Protein AF-A0A354SLJ0-F1 (afdb_monomer_lite)

Foldseek 3Di:
DDDDDDDDDDDDDDPPDPPCPDPPDPDPVVVVVVVVVVVVVVVVVVVVVVVVVVVVVVVCPPDDDDDDDPDLVVLVVCCVVLVNVVQHRGDGDPVVSCVSVVHDDPDDDPDDDDDPDDPVVVVVVD

Sequence (126 aa):
MQNNNDDMGLDSSFSFGDFDFGDEDKRPVATQKKEELSELLKKFKAQSKEERKTFIENVDSEYWVALCFQSREQKDEFLIQAGLAQYGDKYLDGMDVAEHMGIHISHLTPKIHKTNISKTWLEFTK

Structure (mmCIF, N/CA/C/O backbone):
data_AF-A0A354SLJ0-F1
#
_entry.id   AF-A0A354SLJ0-F1
#
loop_
_atom_site.group_PDB
_atom_site.id
_atom_site.type_symbol
_atom_site.label_atom_id
_atom_site.label_alt_id
_atom_site.label_comp_id
_atom_site.label_asym_id
_atom_site.label_entity_id
_atom_site.label_seq_id
_atom_site.pdbx_PDB_ins_code
_atom_site.Cartn_x
_atom_site.Cartn_y
_atom_site.Cartn_z
_atom_site.occupancy
_atom_site.B_iso_or_equiv
_atom_site.auth_seq_id
_atom_site.auth_comp_id
_atom_site.auth_asym_id
_atom_site.auth_atom_id
_atom_site.pdbx_PDB_model_num
ATOM 1 N N . MET A 1 1 ? 55.550 22.291 -73.789 1.00 41.38 1 MET A N 1
ATOM 2 C CA . MET A 1 1 ? 56.703 22.145 -72.882 1.00 41.38 1 MET A CA 1
ATOM 3 C C . MET A 1 1 ? 56.203 22.450 -71.489 1.00 41.38 1 MET A C 1
ATOM 5 O O . MET A 1 1 ? 55.654 23.523 -71.281 1.00 41.38 1 MET A O 1
ATOM 9 N N . GLN A 1 2 ? 56.244 21.431 -70.635 1.00 38.59 2 GLN A N 1
ATOM 10 C CA . GLN A 1 2 ? 55.775 21.418 -69.254 1.00 38.59 2 GLN A CA 1
ATOM 11 C C . GLN A 1 2 ? 56.308 22.607 -68.438 1.00 38.59 2 GLN A C 1
ATOM 13 O O . GLN A 1 2 ? 57.495 22.915 -68.510 1.00 38.59 2 GLN A O 1
ATOM 18 N N . ASN A 1 3 ? 55.432 23.218 -67.635 1.00 40.62 3 ASN A N 1
ATOM 19 C CA . ASN A 1 3 ? 55.844 24.048 -66.506 1.00 40.62 3 ASN A CA 1
ATOM 20 C C . ASN A 1 3 ? 56.192 23.133 -65.329 1.00 40.62 3 ASN A C 1
ATOM 22 O O . ASN A 1 3 ? 55.440 22.214 -65.005 1.00 40.62 3 ASN A O 1
ATOM 26 N N . ASN A 1 4 ? 57.365 23.396 -64.762 1.00 42.31 4 ASN A N 1
ATOM 27 C CA . ASN A 1 4 ? 58.004 22.652 -63.690 1.00 42.31 4 ASN A CA 1
ATOM 28 C C . ASN A 1 4 ? 57.316 22.886 -62.339 1.00 42.31 4 ASN A C 1
ATOM 30 O O . ASN A 1 4 ? 56.816 23.975 -62.066 1.00 42.31 4 ASN A O 1
ATOM 34 N N . ASN A 1 5 ? 57.330 21.834 -61.522 1.00 43.19 5 ASN A N 1
ATOM 35 C CA . ASN A 1 5 ? 56.954 21.836 -60.114 1.00 43.19 5 ASN A CA 1
ATOM 36 C C . ASN A 1 5 ? 57.978 22.618 -59.289 1.00 43.19 5 ASN A C 1
ATOM 38 O O . ASN A 1 5 ? 59.165 22.378 -59.469 1.00 43.19 5 ASN A O 1
ATOM 42 N N . ASP A 1 6 ? 57.502 23.397 -58.322 1.00 46.22 6 ASP A N 1
ATOM 43 C CA . ASP A 1 6 ? 58.209 23.678 -57.072 1.00 46.22 6 ASP A CA 1
ATOM 44 C C . ASP A 1 6 ? 57.148 23.700 -55.962 1.00 46.22 6 ASP A C 1
ATOM 46 O O . ASP A 1 6 ? 56.530 24.733 -55.706 1.00 46.22 6 ASP A O 1
ATOM 50 N N . ASP A 1 7 ? 56.880 22.542 -55.350 1.00 44.47 7 ASP A N 1
ATOM 51 C CA . ASP A 1 7 ? 56.164 22.486 -54.073 1.00 44.47 7 ASP A CA 1
ATOM 52 C C . ASP A 1 7 ? 57.042 21.803 -53.027 1.00 44.47 7 ASP A C 1
ATOM 54 O O . ASP A 1 7 ? 57.820 20.889 -53.310 1.00 44.47 7 ASP A O 1
ATOM 58 N N . MET A 1 8 ? 56.962 22.377 -51.838 1.00 40.00 8 MET A N 1
ATOM 59 C CA . MET A 1 8 ? 57.936 22.367 -50.765 1.00 40.00 8 MET A CA 1
ATOM 60 C C . MET A 1 8 ? 58.183 20.971 -50.204 1.00 40.00 8 MET A C 1
ATOM 62 O O . MET A 1 8 ? 57.259 20.212 -49.916 1.00 40.00 8 MET A O 1
ATOM 66 N N . GLY A 1 9 ? 59.458 20.682 -49.950 1.00 46.69 9 GLY A N 1
ATOM 67 C CA . GLY A 1 9 ? 59.851 19.534 -49.155 1.00 46.69 9 GLY A CA 1
ATOM 68 C C . GLY A 1 9 ? 59.278 19.602 -47.741 1.00 46.69 9 GLY A C 1
ATOM 69 O O . GLY A 1 9 ? 59.416 20.604 -47.039 1.00 46.69 9 GLY A O 1
ATOM 70 N N . LEU A 1 10 ? 58.706 18.483 -47.313 1.00 38.38 10 LEU A N 1
ATOM 71 C CA . LEU A 1 10 ? 58.693 18.081 -45.919 1.00 38.38 10 LEU A CA 1
ATOM 72 C C . LEU A 1 10 ? 58.838 16.559 -45.886 1.00 38.38 10 LEU A C 1
ATOM 74 O O . LEU A 1 10 ? 57.859 15.817 -45.953 1.00 38.38 10 LEU A O 1
ATOM 78 N N . ASP A 1 11 ? 60.084 16.093 -45.819 1.00 42.94 11 ASP A N 1
ATOM 79 C CA . ASP A 1 11 ? 60.329 14.821 -45.159 1.00 42.94 11 ASP A CA 1
ATOM 80 C C . ASP A 1 11 ? 60.145 15.056 -43.654 1.00 42.94 11 ASP A C 1
ATOM 82 O O . ASP A 1 11 ? 60.561 16.078 -43.106 1.00 42.94 11 ASP A O 1
ATOM 86 N N . SER A 1 12 ? 59.418 14.167 -42.992 1.00 37.53 12 SER A N 1
ATOM 87 C CA . SER A 1 12 ? 59.718 13.785 -41.613 1.00 37.53 12 SER A CA 1
ATOM 88 C C . SER A 1 12 ? 58.830 12.616 -41.219 1.00 37.53 12 SER A C 1
ATOM 90 O O . SER A 1 12 ? 57.684 12.760 -40.810 1.00 37.53 12 SER A O 1
ATOM 92 N N . SER A 1 13 ? 59.432 11.435 -41.363 1.00 51.31 13 SER A N 1
ATOM 93 C CA . SER A 1 13 ? 59.416 10.368 -40.361 1.00 51.31 13 SER A CA 1
ATOM 94 C C . SER A 1 13 ? 58.075 10.054 -39.690 1.00 51.31 13 SER A C 1
ATOM 96 O O . SER A 1 13 ? 57.694 10.706 -38.729 1.00 51.31 13 SER A O 1
ATOM 98 N N . PHE A 1 14 ? 57.437 8.974 -40.134 1.00 38.38 14 PHE A N 1
ATOM 99 C CA . PHE A 1 14 ? 57.132 7.778 -39.332 1.00 38.38 14 PHE A CA 1
ATOM 100 C C . PHE A 1 14 ? 56.423 6.785 -40.267 1.00 38.38 14 PHE A C 1
ATOM 102 O O . PHE A 1 14 ? 55.201 6.692 -40.288 1.00 38.38 14 PHE A O 1
ATOM 109 N N . SER A 1 15 ? 57.194 6.055 -41.083 1.00 42.03 15 SER A N 1
ATOM 110 C CA . SER A 1 15 ? 56.656 4.888 -41.790 1.00 42.03 15 SER A CA 1
ATOM 111 C C . SER A 1 15 ? 56.741 3.697 -40.841 1.00 42.03 15 SER A C 1
ATOM 113 O O . SER A 1 15 ? 57.810 3.113 -40.646 1.00 42.03 15 SER A O 1
ATOM 115 N N . PHE A 1 16 ? 55.632 3.410 -40.157 1.00 36.19 16 PHE A N 1
ATOM 116 C CA . PHE A 1 16 ? 55.422 2.127 -39.495 1.00 36.19 16 PHE A CA 1
ATOM 117 C C . PHE A 1 16 ? 55.465 1.083 -40.612 1.00 36.19 16 PHE A C 1
ATOM 119 O O . PHE A 1 16 ? 54.567 1.059 -41.448 1.00 36.19 16 PHE A O 1
ATOM 126 N N . GLY A 1 17 ? 56.581 0.354 -40.688 1.00 39.09 17 GLY A N 1
ATOM 127 C CA . GLY A 1 17 ? 56.925 -0.496 -41.820 1.00 39.09 17 GLY A CA 1
ATOM 128 C C . GLY A 1 17 ? 55.777 -1.390 -42.270 1.00 39.09 17 GLY A C 1
ATOM 129 O O . GLY A 1 17 ? 54.985 -1.842 -41.442 1.00 39.09 17 GLY A O 1
ATOM 130 N N . ASP A 1 18 ? 55.749 -1.617 -43.584 1.00 51.19 18 ASP A N 1
ATOM 131 C CA . ASP A 1 18 ? 54.931 -2.568 -44.338 1.00 51.19 18 ASP A CA 1
ATOM 132 C C . ASP A 1 18 ? 54.818 -3.934 -43.641 1.00 51.19 18 ASP A C 1
ATOM 134 O O . ASP A 1 18 ? 55.466 -4.915 -44.009 1.00 51.19 18 ASP A O 1
ATOM 138 N N . PHE A 1 19 ? 53.975 -4.024 -42.615 1.00 44.62 19 PHE A N 1
ATOM 139 C CA . PHE A 1 19 ? 53.429 -5.292 -42.178 1.00 44.62 19 PHE A CA 1
ATOM 140 C C . PHE A 1 19 ? 52.256 -5.583 -43.103 1.00 44.62 19 PHE A C 1
ATOM 142 O O . PHE A 1 19 ? 51.108 -5.230 -42.827 1.00 44.62 19 PHE A O 1
ATOM 149 N N . ASP A 1 20 ? 52.589 -6.175 -44.244 1.00 53.59 20 ASP A N 1
ATOM 150 C CA . ASP A 1 20 ? 51.634 -6.629 -45.241 1.00 53.59 20 ASP A CA 1
ATOM 151 C C . ASP A 1 20 ? 50.923 -7.875 -44.682 1.00 53.59 20 ASP A C 1
ATOM 153 O O . ASP A 1 20 ? 51.317 -9.022 -44.911 1.00 53.59 20 ASP A O 1
ATOM 157 N N . PHE A 1 21 ? 49.900 -7.649 -43.844 1.00 57.09 21 PHE A N 1
ATOM 158 C CA . PHE A 1 21 ? 48.864 -8.648 -43.578 1.00 57.09 21 PHE A CA 1
ATOM 159 C C . PHE A 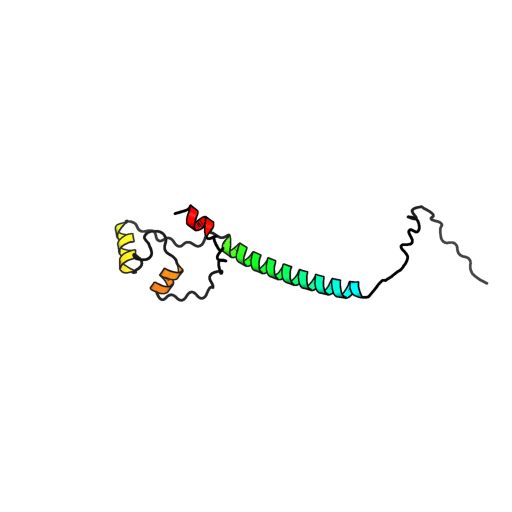1 21 ? 48.182 -8.878 -44.923 1.00 57.09 21 PHE A C 1
ATOM 161 O O . PHE A 1 21 ? 47.249 -8.150 -45.261 1.00 57.09 21 PHE A O 1
ATOM 168 N N . GLY A 1 22 ? 48.711 -9.833 -45.694 1.00 45.28 22 GLY A N 1
ATOM 169 C CA . GLY A 1 22 ? 48.229 -10.172 -47.025 1.00 45.28 22 GLY A CA 1
ATOM 170 C C . GLY A 1 22 ? 46.706 -10.122 -47.081 1.00 45.28 22 GLY A C 1
ATOM 171 O O . GLY A 1 22 ? 46.029 -10.633 -46.184 1.00 45.28 22 GLY A O 1
ATOM 172 N N . ASP A 1 23 ? 46.195 -9.438 -48.106 1.00 60.34 23 ASP A N 1
ATOM 173 C CA . ASP A 1 23 ? 44.774 -9.261 -48.410 1.00 60.34 23 ASP A CA 1
ATOM 174 C C . ASP A 1 23 ? 44.151 -10.618 -48.764 1.00 60.34 23 ASP A C 1
ATOM 176 O O . ASP A 1 23 ? 43.821 -10.903 -49.910 1.00 60.34 23 ASP A O 1
ATOM 180 N N . GLU A 1 24 ? 44.017 -11.493 -47.771 1.00 52.50 24 GLU A N 1
ATOM 181 C CA . GLU A 1 24 ? 43.344 -12.769 -47.908 1.00 52.50 24 GLU A CA 1
ATOM 182 C C . GLU A 1 24 ? 42.086 -12.793 -47.037 1.00 52.50 24 GLU A C 1
ATOM 184 O O . GLU A 1 24 ? 42.096 -12.852 -45.806 1.00 52.50 24 GLU A O 1
ATOM 189 N N . ASP A 1 25 ? 40.972 -12.784 -47.771 1.00 55.34 25 ASP A N 1
ATOM 190 C CA . ASP A 1 25 ? 39.628 -13.177 -47.374 1.00 55.34 25 ASP A CA 1
ATOM 191 C C . ASP A 1 25 ? 38.795 -12.172 -46.556 1.00 55.34 25 ASP A C 1
ATOM 193 O O . ASP A 1 25 ? 38.239 -12.473 -45.493 1.00 55.34 25 ASP A O 1
ATOM 197 N N . LYS A 1 26 ? 38.509 -11.011 -47.168 1.00 53.97 26 LYS A N 1
ATOM 198 C CA . LYS A 1 26 ? 37.272 -10.240 -46.909 1.00 53.97 26 LYS A CA 1
ATOM 199 C C . LYS A 1 26 ? 36.040 -11.018 -47.398 1.00 53.97 26 LYS A C 1
ATOM 201 O O . LYS A 1 26 ? 35.313 -10.586 -48.290 1.00 53.97 26 LYS A O 1
ATOM 206 N N . ARG A 1 27 ? 35.779 -12.189 -46.819 1.00 51.44 27 ARG A N 1
ATOM 207 C CA . ARG A 1 27 ? 34.538 -12.932 -47.064 1.00 51.44 27 ARG A CA 1
ATOM 208 C C . ARG A 1 27 ? 33.353 -12.102 -46.535 1.00 51.44 27 ARG A C 1
ATOM 210 O O . ARG A 1 27 ? 33.462 -11.529 -45.447 1.00 51.44 27 ARG A O 1
ATOM 217 N N . PRO A 1 28 ? 32.188 -12.079 -47.214 1.00 51.03 28 PRO A N 1
ATOM 218 C CA . PRO A 1 28 ? 31.002 -11.280 -46.840 1.00 51.03 28 PRO A CA 1
ATOM 219 C C . PRO A 1 28 ? 30.362 -11.647 -45.480 1.00 51.03 28 PRO A C 1
ATOM 221 O O . PRO A 1 28 ? 29.342 -11.090 -45.080 1.00 51.03 28 PRO A O 1
ATOM 224 N N . VAL A 1 29 ? 30.989 -12.550 -44.727 1.00 51.81 29 VAL A N 1
ATOM 225 C CA . VAL A 1 29 ? 30.601 -13.025 -43.394 1.00 51.81 29 VAL A CA 1
ATOM 226 C C . VAL A 1 29 ? 30.688 -11.914 -42.334 1.00 51.81 29 VAL A C 1
ATOM 228 O O . VAL A 1 29 ? 30.029 -11.988 -41.298 1.00 51.81 29 VAL A O 1
ATOM 231 N N . ALA A 1 30 ? 31.482 -10.865 -42.574 1.00 56.09 30 ALA A N 1
ATOM 232 C CA . ALA A 1 30 ? 31.652 -9.762 -41.630 1.00 56.09 30 ALA A CA 1
ATOM 233 C C . ALA A 1 30 ? 30.429 -8.831 -41.543 1.00 56.09 30 ALA A C 1
ATOM 235 O O . ALA A 1 30 ? 30.208 -8.234 -40.492 1.00 56.09 30 ALA A O 1
ATOM 236 N N . THR A 1 31 ? 29.639 -8.694 -42.610 1.00 56.50 31 THR A N 1
ATOM 237 C CA . THR A 1 31 ? 28.488 -7.773 -42.634 1.00 56.50 31 THR A CA 1
ATOM 238 C C . THR A 1 31 ? 27.271 -8.395 -41.954 1.00 56.50 31 THR A C 1
ATOM 240 O O . THR A 1 31 ? 26.691 -7.770 -41.072 1.00 56.50 31 THR A O 1
ATOM 243 N N . GLN A 1 32 ? 26.979 -9.667 -42.245 1.00 55.84 32 GLN A N 1
ATOM 244 C CA . GLN A 1 32 ? 25.864 -10.397 -41.623 1.00 55.84 32 GLN A CA 1
ATOM 245 C C . GLN A 1 32 ? 26.043 -10.515 -40.101 1.00 55.84 32 GLN A C 1
ATOM 247 O O . GLN A 1 32 ? 25.134 -10.209 -39.336 1.00 55.84 32 GLN A O 1
ATOM 252 N N . LYS A 1 33 ? 27.263 -10.819 -39.635 1.00 63.44 33 LYS A N 1
ATOM 253 C CA . LYS A 1 33 ? 27.573 -10.861 -38.195 1.00 63.44 33 LYS A CA 1
ATOM 254 C C . LYS A 1 33 ? 27.435 -9.501 -37.503 1.00 63.44 33 LYS A C 1
ATOM 256 O O . LYS A 1 33 ? 27.108 -9.449 -36.321 1.00 63.44 33 LYS A O 1
ATOM 261 N N . LYS A 1 34 ? 27.695 -8.394 -38.209 1.00 69.69 34 LYS A N 1
ATOM 262 C CA . LYS A 1 34 ? 27.515 -7.034 -37.670 1.00 69.69 34 LYS A CA 1
ATOM 263 C C . LYS A 1 34 ? 26.039 -6.670 -37.549 1.00 69.69 34 LYS A C 1
ATOM 265 O O . LYS A 1 34 ? 25.661 -6.024 -36.576 1.00 69.69 34 LYS A O 1
ATOM 270 N N . GLU A 1 35 ? 25.219 -7.094 -38.503 1.00 73.31 35 GLU A N 1
ATOM 271 C CA . GLU A 1 35 ? 23.769 -6.896 -38.479 1.00 73.31 35 GLU A CA 1
ATOM 272 C C . GLU A 1 35 ? 23.132 -7.699 -37.341 1.00 73.31 35 GLU A C 1
ATOM 274 O O . GLU A 1 35 ? 22.473 -7.103 -36.487 1.00 73.31 35 GLU A O 1
ATOM 279 N N . GLU A 1 36 ? 23.457 -8.990 -37.226 1.00 73.38 36 GLU A N 1
ATOM 280 C CA . GLU A 1 36 ? 23.035 -9.855 -36.115 1.00 73.38 36 GLU A CA 1
ATOM 281 C C . GLU A 1 36 ? 23.465 -9.293 -34.751 1.00 73.38 36 GLU A C 1
ATOM 283 O O . GLU A 1 36 ? 22.665 -9.226 -33.815 1.00 73.38 36 GLU A O 1
ATOM 288 N N . LEU A 1 37 ? 24.709 -8.810 -34.638 1.00 76.31 37 LEU A N 1
ATOM 289 C CA . LEU A 1 37 ? 25.205 -8.171 -33.418 1.00 76.31 37 LEU A CA 1
ATOM 290 C C . LEU A 1 37 ? 24.442 -6.876 -33.107 1.00 76.31 37 LEU A C 1
ATOM 292 O O . LEU A 1 37 ? 24.114 -6.614 -31.951 1.00 76.31 37 LEU A O 1
ATOM 296 N N . SER A 1 38 ? 24.118 -6.072 -34.121 1.00 81.12 38 SER A N 1
ATOM 297 C CA . SER A 1 38 ? 23.352 -4.834 -33.946 1.00 81.12 38 SER A CA 1
ATOM 298 C C . SER A 1 38 ? 21.918 -5.094 -33.477 1.00 81.12 38 SER A C 1
ATOM 300 O O . SER A 1 38 ? 21.389 -4.349 -32.650 1.00 81.12 38 SER A O 1
ATOM 302 N N . GLU A 1 39 ? 21.291 -6.166 -33.960 1.00 82.25 39 GLU A N 1
ATOM 303 C CA . GLU A 1 39 ? 19.953 -6.582 -33.548 1.00 82.25 39 GLU A CA 1
ATOM 304 C C . GLU A 1 39 ? 19.950 -7.127 -32.122 1.00 82.25 39 GLU A C 1
ATOM 306 O O . GLU A 1 39 ? 19.072 -6.782 -31.327 1.00 82.25 39 GLU A O 1
ATOM 311 N N . LEU A 1 40 ? 20.964 -7.916 -31.769 1.00 82.94 40 LEU A N 1
ATOM 312 C CA . LEU A 1 40 ? 21.171 -8.416 -30.415 1.00 82.94 40 LEU A CA 1
ATOM 313 C C . LEU A 1 40 ? 21.356 -7.252 -29.424 1.00 82.94 40 LEU A C 1
ATOM 315 O O . LEU A 1 40 ? 20.687 -7.194 -28.394 1.00 82.94 40 LEU A O 1
ATOM 319 N N . LEU A 1 41 ? 22.190 -6.266 -29.773 1.00 81.56 41 LEU A N 1
ATOM 320 C CA . LEU A 1 41 ? 22.415 -5.062 -28.966 1.00 81.56 41 LEU A CA 1
ATOM 321 C C . LEU A 1 41 ? 21.143 -4.216 -28.809 1.00 81.56 41 LEU A C 1
ATOM 323 O O . LEU A 1 41 ? 20.889 -3.683 -27.728 1.00 81.56 41 LEU A O 1
ATOM 327 N N . LYS A 1 42 ? 20.312 -4.106 -29.856 1.00 83.06 42 LYS A N 1
ATOM 328 C CA . LYS A 1 42 ? 19.003 -3.434 -29.773 1.00 83.06 42 LYS A CA 1
ATOM 329 C C . LYS A 1 42 ? 18.063 -4.155 -28.809 1.00 83.06 42 LYS A C 1
ATOM 331 O O . LYS A 1 42 ? 17.419 -3.485 -28.002 1.00 83.06 42 LYS A O 1
ATOM 336 N N . LYS A 1 43 ? 18.013 -5.490 -28.856 1.00 78.56 43 LYS A N 1
ATOM 337 C CA . LYS A 1 43 ? 17.203 -6.307 -27.939 1.00 78.56 43 LYS A CA 1
ATOM 338 C C . LYS A 1 43 ? 17.658 -6.139 -26.491 1.00 78.56 43 LYS A C 1
ATOM 340 O O . LYS A 1 43 ? 16.824 -5.834 -25.647 1.00 78.56 43 LYS A O 1
ATOM 345 N N . PHE A 1 44 ? 18.962 -6.203 -26.218 1.00 79.25 44 PHE A N 1
ATOM 346 C CA . PHE A 1 44 ? 19.487 -5.968 -24.869 1.00 79.25 44 PHE A CA 1
ATOM 347 C C . PHE A 1 44 ? 19.213 -4.552 -24.368 1.00 79.25 44 PHE A C 1
ATOM 349 O O . PHE A 1 44 ? 18.796 -4.370 -23.233 1.00 79.25 44 PHE A O 1
ATOM 356 N N . LYS A 1 45 ? 19.368 -3.529 -25.215 1.00 76.06 45 LYS A N 1
ATOM 357 C CA . LYS A 1 45 ? 19.070 -2.143 -24.828 1.00 76.06 45 LYS A CA 1
ATOM 358 C C . LYS A 1 45 ? 17.581 -1.925 -24.543 1.00 76.06 45 LYS A C 1
ATOM 360 O O . LYS A 1 45 ? 17.247 -1.137 -23.658 1.00 76.06 45 LYS A O 1
ATOM 365 N N . ALA A 1 46 ? 16.699 -2.598 -25.282 1.00 77.31 46 ALA A N 1
ATOM 366 C CA . ALA A 1 46 ? 15.263 -2.585 -25.020 1.00 77.31 46 ALA A CA 1
ATOM 367 C C . ALA A 1 46 ? 14.943 -3.274 -23.685 1.00 77.31 46 ALA A C 1
ATOM 369 O O . ALA A 1 46 ? 14.291 -2.659 -22.844 1.00 77.31 46 ALA A O 1
ATOM 370 N N . GLN A 1 47 ? 15.499 -4.467 -23.455 1.00 75.38 47 GLN A N 1
ATOM 371 C CA . GLN A 1 47 ? 15.352 -5.217 -22.205 1.00 75.38 47 GLN A CA 1
ATOM 372 C C . GLN A 1 47 ? 15.883 -4.432 -21.004 1.00 75.38 47 GLN A C 1
ATOM 374 O O . GLN A 1 47 ? 15.141 -4.212 -20.061 1.00 75.38 47 GLN A O 1
ATOM 379 N N . SER A 1 48 ? 17.091 -3.865 -21.065 1.00 67.81 48 SER A N 1
ATOM 380 C CA . SER A 1 48 ? 17.635 -3.049 -19.971 1.00 67.81 48 SER A CA 1
ATOM 381 C C . SER A 1 48 ? 16.831 -1.774 -19.703 1.00 67.81 48 SER A C 1
ATOM 383 O O . SER A 1 48 ? 16.834 -1.268 -18.583 1.00 67.81 48 SER A O 1
ATOM 385 N N . LYS A 1 49 ? 16.158 -1.202 -20.711 1.00 71.88 49 LYS A N 1
ATOM 386 C CA . LYS A 1 49 ? 15.284 -0.033 -20.519 1.00 71.88 49 LYS A CA 1
ATOM 387 C C . LYS A 1 49 ? 13.964 -0.429 -19.861 1.00 71.88 49 LYS A C 1
ATOM 389 O O . LYS A 1 49 ? 13.450 0.338 -19.053 1.00 71.88 49 LYS A O 1
ATOM 394 N N . GLU A 1 50 ? 13.431 -1.590 -20.215 1.00 70.38 50 GLU A N 1
ATOM 395 C CA . GLU A 1 50 ? 12.234 -2.171 -19.609 1.00 70.38 50 GLU A CA 1
ATOM 396 C C . GLU A 1 50 ? 12.513 -2.600 -18.164 1.00 70.38 50 GLU A C 1
ATOM 398 O O . GLU A 1 50 ? 11.836 -2.143 -17.253 1.00 70.38 50 GLU A O 1
ATOM 403 N N . GLU A 1 51 ? 13.613 -3.312 -17.929 1.00 61.72 51 GLU A N 1
ATOM 404 C CA . GLU A 1 51 ? 14.104 -3.679 -16.599 1.00 61.72 51 GLU A CA 1
ATOM 405 C C . GLU A 1 51 ? 14.403 -2.455 -15.732 1.00 61.72 51 GLU A C 1
ATOM 407 O O . GLU A 1 51 ? 14.088 -2.467 -14.550 1.00 61.72 51 GLU A O 1
ATOM 412 N N . ARG A 1 52 ? 14.958 -1.370 -16.292 1.00 60.16 52 ARG A N 1
ATOM 413 C CA . ARG A 1 52 ? 15.189 -0.125 -15.541 1.00 60.16 52 ARG A CA 1
ATOM 414 C C . ARG A 1 52 ? 13.888 0.574 -15.151 1.00 60.16 52 ARG A C 1
ATOM 416 O O . ARG A 1 52 ? 13.851 1.168 -14.083 1.00 60.16 52 ARG A O 1
ATOM 423 N N . LYS A 1 53 ? 12.842 0.525 -15.983 1.00 63.38 53 LYS A N 1
ATOM 424 C CA . LYS A 1 53 ? 11.517 1.048 -15.607 1.00 63.38 53 LYS A CA 1
ATOM 425 C C . LYS A 1 53 ? 10.938 0.238 -14.455 1.00 63.38 53 LYS A C 1
ATOM 427 O O . LYS A 1 53 ? 10.623 0.819 -13.429 1.00 63.38 53 LYS A O 1
ATOM 432 N N . THR A 1 54 ? 10.950 -1.086 -14.582 1.00 60.97 54 THR A N 1
ATOM 433 C CA . THR A 1 54 ? 10.525 -2.003 -13.521 1.00 60.97 54 THR A CA 1
ATOM 434 C C . THR A 1 54 ? 11.367 -1.838 -12.251 1.00 60.97 54 THR A C 1
ATOM 436 O O . THR A 1 54 ? 10.853 -1.941 -11.148 1.00 60.97 54 THR A O 1
ATOM 439 N N . PHE A 1 55 ? 12.667 -1.561 -12.375 1.00 59.09 55 PHE A N 1
ATOM 440 C CA . PHE A 1 55 ? 13.558 -1.301 -11.244 1.00 59.09 55 PHE A CA 1
ATOM 441 C C . PHE A 1 55 ? 13.259 0.040 -10.572 1.00 5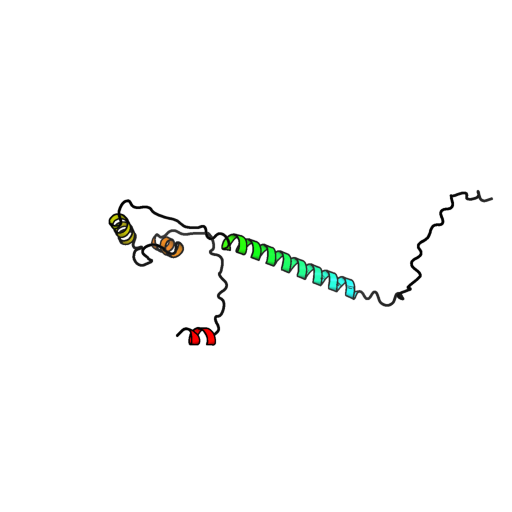9.09 55 PHE A C 1
ATOM 443 O O . PHE A 1 55 ? 13.206 0.084 -9.354 1.00 59.09 55 PHE A O 1
ATOM 450 N N . ILE A 1 56 ? 13.029 1.116 -11.330 1.00 57.06 56 ILE A N 1
ATOM 451 C CA . ILE A 1 56 ? 12.616 2.414 -10.770 1.00 57.06 56 ILE A CA 1
ATOM 452 C C . ILE A 1 56 ? 11.255 2.286 -10.067 1.00 57.06 56 ILE A C 1
ATOM 454 O O . ILE A 1 56 ? 11.094 2.825 -8.982 1.00 57.06 56 ILE A O 1
ATOM 458 N N . GLU A 1 57 ? 10.319 1.522 -10.634 1.00 56.78 57 GLU A N 1
ATOM 459 C CA . GLU A 1 57 ? 9.024 1.208 -10.011 1.00 56.78 57 GLU A CA 1
ATOM 460 C C . GLU A 1 57 ? 9.165 0.346 -8.740 1.00 56.78 57 GLU A C 1
ATOM 462 O O . GLU A 1 57 ? 8.390 0.510 -7.805 1.00 56.78 57 GLU A O 1
ATOM 467 N N . ASN A 1 58 ? 10.158 -0.551 -8.676 1.00 57.22 58 ASN A N 1
ATOM 468 C CA . ASN A 1 58 ? 10.369 -1.464 -7.542 1.00 57.22 58 ASN A CA 1
ATOM 469 C C . ASN A 1 58 ? 11.312 -0.930 -6.449 1.00 57.22 58 ASN A C 1
ATOM 471 O O . ASN A 1 58 ? 11.320 -1.472 -5.345 1.00 57.22 58 ASN A O 1
ATOM 475 N N . VAL A 1 59 ? 12.152 0.067 -6.741 1.00 54.53 59 VAL A N 1
ATOM 476 C CA . VAL A 1 59 ? 13.088 0.666 -5.768 1.00 54.53 59 VAL A CA 1
ATOM 477 C C . VAL A 1 59 ? 12.439 1.790 -4.967 1.00 54.53 59 VAL A C 1
ATOM 479 O O . VAL A 1 59 ? 13.020 2.251 -3.989 1.00 54.53 59 VAL A O 1
ATOM 482 N N . ASP A 1 60 ? 11.209 2.168 -5.296 1.00 47.62 60 ASP A N 1
ATOM 483 C CA . ASP A 1 60 ? 10.456 3.117 -4.495 1.00 47.62 60 ASP A CA 1
ATOM 484 C C . ASP A 1 60 ? 9.575 2.391 -3.470 1.00 47.62 60 ASP A C 1
ATOM 486 O O . ASP A 1 60 ? 8.388 2.129 -3.659 1.00 47.62 60 ASP A O 1
ATOM 490 N N . SER A 1 61 ? 10.191 2.012 -2.356 1.00 52.78 61 SER A N 1
ATOM 491 C CA . SER A 1 61 ? 9.536 1.455 -1.168 1.00 52.78 61 SER A CA 1
ATOM 492 C C . SER A 1 61 ? 8.585 2.443 -0.445 1.00 52.78 61 SER A C 1
ATOM 494 O O . SER A 1 61 ? 8.365 2.304 0.757 1.00 52.78 61 SER A O 1
ATOM 496 N N . GLU A 1 62 ? 8.018 3.444 -1.130 1.00 61.34 62 GLU A N 1
ATOM 497 C CA . GLU A 1 62 ? 7.378 4.625 -0.520 1.00 61.34 62 GLU A CA 1
ATOM 498 C C . GLU A 1 62 ? 5.852 4.713 -0.698 1.00 61.34 62 GLU A C 1
ATOM 500 O O . GLU A 1 62 ? 5.230 5.642 -0.180 1.00 61.34 62 GLU A O 1
ATOM 505 N N . TYR A 1 63 ? 5.197 3.749 -1.351 1.00 71.31 63 TYR A N 1
ATOM 506 C CA . TYR A 1 63 ? 3.740 3.810 -1.535 1.00 71.31 63 TYR A CA 1
ATOM 507 C C . TYR A 1 63 ? 2.986 3.202 -0.342 1.00 71.31 63 TYR A C 1
ATOM 509 O O . TYR A 1 63 ? 2.630 2.025 -0.337 1.00 71.31 63 TYR A O 1
ATOM 517 N N . TRP A 1 64 ? 2.729 4.019 0.683 1.00 77.50 64 TRP A N 1
ATOM 518 C CA . TRP A 1 64 ? 1.927 3.666 1.860 1.00 77.50 64 TRP A CA 1
ATOM 519 C C . TRP A 1 64 ? 0.850 4.719 2.132 1.00 77.50 64 TRP A C 1
ATOM 521 O O . TRP A 1 64 ? 1.050 5.917 1.945 1.00 77.50 64 TRP A O 1
ATOM 531 N N . VAL A 1 65 ? -0.310 4.261 2.602 1.00 80.12 65 VAL A N 1
ATOM 532 C CA . VAL A 1 65 ? -1.398 5.116 3.090 1.00 80.12 65 VAL A CA 1
ATOM 533 C C . VAL A 1 65 ? -1.566 4.844 4.578 1.00 80.12 65 VAL A C 1
ATOM 535 O O . VAL A 1 65 ? -1.711 3.695 4.988 1.00 80.12 65 VAL A O 1
ATOM 538 N N . ALA A 1 66 ? -1.543 5.900 5.390 1.00 86.50 66 ALA A N 1
ATOM 539 C CA . ALA A 1 66 ? -1.758 5.813 6.828 1.00 86.50 66 ALA A CA 1
ATOM 540 C C . ALA A 1 66 ? -2.996 6.614 7.236 1.00 86.50 66 ALA A C 1
ATOM 542 O O . ALA A 1 66 ? -3.175 7.761 6.829 1.00 86.50 66 ALA A O 1
ATOM 543 N N . LEU A 1 67 ? -3.826 6.006 8.081 1.00 86.62 67 LEU A N 1
ATOM 544 C CA . LEU A 1 67 ? -4.949 6.659 8.743 1.00 86.62 67 LEU A CA 1
ATOM 545 C C . LEU A 1 67 ? -4.597 6.842 10.220 1.00 86.62 67 LEU A C 1
ATOM 547 O O . LEU A 1 67 ? -4.2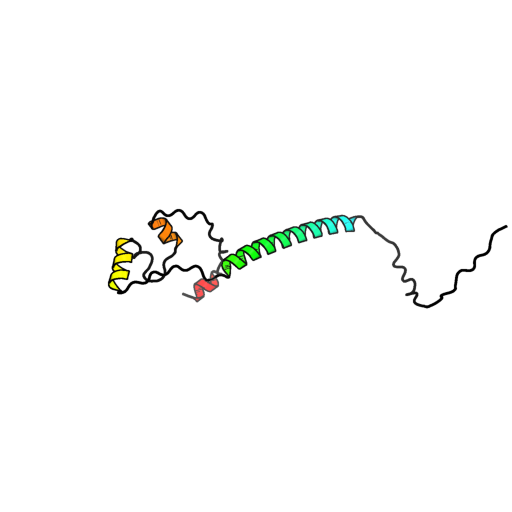26 5.884 10.899 1.00 86.62 67 LEU A O 1
ATOM 551 N N . CYS A 1 68 ? -4.708 8.072 10.716 1.00 90.81 68 CYS A N 1
ATOM 552 C CA . CYS A 1 68 ? -4.443 8.401 12.113 1.00 90.81 68 CYS A CA 1
ATOM 553 C C . CYS A 1 68 ? -5.763 8.612 12.857 1.00 90.81 68 CYS A C 1
ATOM 555 O O . CYS A 1 68 ? -6.536 9.504 12.515 1.00 90.81 68 CYS A O 1
ATOM 557 N N . PHE A 1 69 ? -5.984 7.818 13.902 1.00 92.62 69 PHE A N 1
ATOM 558 C CA . PHE A 1 69 ? -7.120 7.943 14.813 1.00 92.62 69 PHE A CA 1
ATOM 559 C C . PHE A 1 69 ? -6.651 8.519 16.150 1.00 92.62 69 PHE A C 1
ATOM 561 O O . PHE A 1 69 ? -5.483 8.374 16.514 1.00 92.62 69 PHE A O 1
ATOM 568 N N . GLN A 1 70 ? -7.546 9.176 16.891 1.00 94.12 70 GLN A N 1
ATOM 569 C CA . GLN A 1 70 ? -7.193 9.745 18.198 1.00 94.12 70 GLN A CA 1
ATOM 570 C C . GLN A 1 70 ? -7.140 8.678 19.295 1.00 94.12 70 GLN A C 1
ATOM 572 O O . GLN A 1 70 ? -6.418 8.843 20.275 1.00 94.12 70 GLN A O 1
ATOM 577 N N . SER A 1 71 ? -7.883 7.582 19.125 1.00 95.12 71 SER A N 1
ATOM 578 C CA . SER A 1 71 ? -7.901 6.456 20.055 1.00 95.12 71 SER A CA 1
ATOM 579 C C . SER A 1 71 ? -7.765 5.116 19.328 1.00 95.12 71 SER A C 1
ATOM 581 O O . SER A 1 71 ? -7.995 5.013 18.118 1.00 95.12 71 SER A O 1
ATOM 583 N N . ARG A 1 72 ? -7.378 4.073 20.072 1.00 90.06 72 ARG A N 1
ATOM 584 C CA . ARG A 1 72 ? -7.253 2.713 19.526 1.00 90.06 72 ARG A CA 1
ATOM 585 C C . ARG A 1 72 ? -8.622 2.129 19.190 1.00 90.06 72 ARG A C 1
ATOM 587 O O . ARG A 1 72 ? -8.756 1.445 18.185 1.00 90.06 72 ARG A O 1
ATOM 594 N N . GLU A 1 73 ? -9.629 2.456 19.987 1.00 94.12 73 GLU A N 1
ATOM 595 C CA . GLU A 1 73 ? -11.016 2.033 19.805 1.00 94.12 73 GLU A CA 1
ATOM 596 C C . GLU A 1 73 ? -11.581 2.581 18.494 1.00 94.12 73 GLU A C 1
ATOM 598 O O . GLU A 1 73 ? -12.163 1.824 17.731 1.00 94.12 73 GLU A O 1
ATOM 603 N N . GLN A 1 74 ? -11.311 3.850 18.162 1.00 94.00 74 GLN A N 1
ATOM 604 C CA . GLN A 1 74 ? -11.710 4.432 16.873 1.00 94.00 74 GLN A CA 1
ATOM 605 C C . GLN A 1 74 ? -11.087 3.695 15.680 1.00 94.00 74 GLN A C 1
ATOM 607 O O . GLN A 1 74 ? -11.751 3.478 14.666 1.00 94.00 74 GLN A O 1
ATOM 612 N N . LYS A 1 75 ? -9.815 3.292 15.799 1.00 93.25 75 LYS A N 1
ATOM 613 C CA . LYS A 1 75 ? -9.133 2.495 14.772 1.00 93.25 75 LYS A CA 1
ATOM 614 C C . LYS A 1 75 ? -9.790 1.121 14.618 1.00 93.25 75 LYS A C 1
ATOM 616 O O . LYS A 1 75 ? -10.036 0.684 13.497 1.00 93.25 75 LYS A O 1
ATOM 621 N N . ASP A 1 76 ? -10.058 0.444 15.731 1.00 92.94 76 ASP A N 1
ATOM 622 C CA . ASP A 1 76 ? -10.646 -0.899 15.737 1.00 92.94 76 ASP A CA 1
ATOM 623 C C . ASP A 1 76 ? -12.092 -0.866 15.204 1.00 92.94 76 ASP A C 1
ATOM 625 O O . ASP A 1 76 ? -12.456 -1.684 14.359 1.00 92.94 76 ASP A O 1
ATOM 629 N N . GLU A 1 77 ? -12.891 0.128 15.601 1.00 94.69 77 GLU A N 1
ATOM 630 C CA . GLU A 1 77 ? -14.238 0.364 15.072 1.00 94.69 77 GLU A CA 1
ATOM 631 C C . GLU A 1 77 ? -14.226 0.607 13.562 1.00 94.69 77 GLU A C 1
ATOM 633 O O . GLU A 1 77 ? -15.027 0.003 12.849 1.00 94.69 77 GLU A O 1
ATOM 638 N N . PHE A 1 78 ? -13.302 1.432 13.059 1.00 93.31 78 PHE A N 1
ATOM 639 C CA . PHE A 1 78 ? -13.151 1.661 11.623 1.00 93.31 78 PHE A CA 1
ATOM 640 C C . PHE A 1 78 ? -12.837 0.362 10.873 1.00 93.31 78 PHE A C 1
ATOM 642 O O . PHE A 1 78 ? -13.491 0.061 9.878 1.00 93.31 78 PHE A O 1
ATOM 649 N N . LEU A 1 79 ? -11.881 -0.437 11.357 1.00 92.00 79 LEU A N 1
ATOM 650 C CA . LEU A 1 79 ? -11.501 -1.694 10.703 1.00 92.00 79 LEU A CA 1
ATOM 651 C C . LEU A 1 79 ? -12.643 -2.716 10.695 1.00 92.00 79 LEU A C 1
ATOM 653 O O . LEU A 1 79 ? -12.816 -3.426 9.705 1.00 92.00 79 LEU A O 1
ATOM 657 N N . ILE A 1 80 ? -13.431 -2.788 11.769 1.00 92.94 80 ILE A N 1
ATOM 658 C CA . ILE A 1 80 ? -14.582 -3.694 11.858 1.00 92.94 80 ILE A CA 1
ATOM 659 C C . ILE A 1 80 ? -15.709 -3.222 10.936 1.00 92.94 80 ILE A C 1
ATOM 661 O O . ILE A 1 80 ? -16.231 -4.016 10.157 1.00 92.94 80 ILE A O 1
ATOM 665 N N . GLN A 1 81 ? -16.073 -1.938 10.989 1.00 92.62 81 GLN A N 1
ATOM 666 C CA . GLN A 1 81 ? -17.163 -1.386 10.177 1.00 92.62 81 GLN A CA 1
ATOM 667 C C . GLN A 1 81 ? -16.835 -1.388 8.682 1.00 92.62 81 GLN A C 1
ATOM 669 O O . GLN A 1 81 ? -17.721 -1.621 7.865 1.00 92.62 81 GLN A O 1
ATOM 674 N N . ALA A 1 82 ? -15.569 -1.174 8.324 1.00 89.62 82 ALA A N 1
ATOM 675 C CA . ALA A 1 82 ? -15.099 -1.253 6.947 1.00 89.62 82 ALA A CA 1
ATOM 676 C C . ALA A 1 82 ? -14.902 -2.699 6.453 1.00 89.62 82 ALA A C 1
ATOM 678 O O . ALA A 1 82 ? -14.493 -2.880 5.312 1.00 89.62 82 ALA A O 1
ATOM 679 N N . GLY A 1 83 ? -15.134 -3.716 7.296 1.00 90.81 83 GLY A N 1
ATOM 680 C CA . G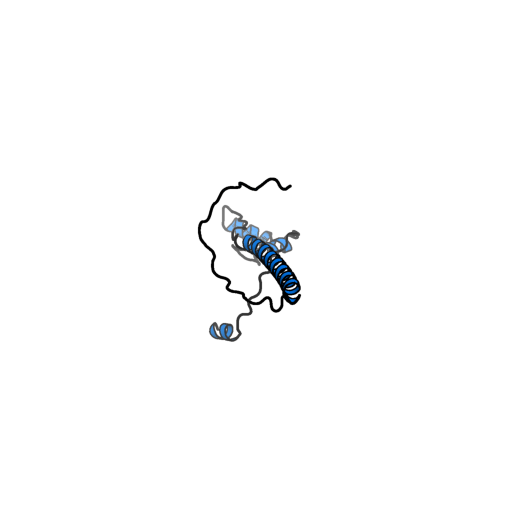LY A 1 83 ? -14.920 -5.126 6.948 1.00 90.81 83 GLY A CA 1
ATOM 681 C C . GLY A 1 83 ? -13.449 -5.494 6.711 1.00 90.81 83 GLY A C 1
ATOM 682 O O . GLY A 1 83 ? -13.145 -6.549 6.157 1.00 90.81 83 GLY A O 1
ATOM 683 N N . LEU A 1 84 ? -12.520 -4.642 7.151 1.00 90.81 84 LEU A N 1
ATOM 684 C CA . LEU A 1 84 ? -11.090 -4.781 6.892 1.00 90.81 84 LEU A CA 1
ATOM 685 C C . LEU A 1 84 ? -10.329 -5.551 7.973 1.00 90.81 84 LEU A C 1
ATOM 687 O O . LEU A 1 84 ? -9.201 -5.980 7.737 1.00 90.81 84 LEU A O 1
ATOM 691 N N . ALA A 1 85 ? -10.942 -5.761 9.140 1.00 88.44 85 ALA A N 1
ATOM 692 C CA . ALA A 1 85 ? -10.311 -6.423 10.283 1.00 88.44 85 ALA A CA 1
ATOM 693 C C . ALA A 1 85 ? -9.755 -7.827 9.962 1.00 88.44 85 ALA A C 1
ATOM 695 O O . ALA A 1 85 ? -8.837 -8.294 10.632 1.00 88.44 85 ALA A O 1
ATOM 696 N N . GLN A 1 86 ? -10.284 -8.495 8.931 1.00 86.38 86 GLN A N 1
ATOM 697 C CA . GLN A 1 86 ? -9.820 -9.812 8.487 1.00 86.38 86 GLN A CA 1
ATOM 698 C C . GLN A 1 86 ? -8.498 -9.787 7.702 1.00 86.38 86 GLN A C 1
ATOM 700 O O . GLN A 1 86 ? -7.806 -10.801 7.663 1.00 86.38 86 GLN A O 1
ATOM 705 N N . TYR A 1 87 ? -8.135 -8.652 7.096 1.00 83.75 87 TYR A N 1
ATOM 706 C CA . TYR A 1 87 ? -6.914 -8.519 6.292 1.00 83.75 87 TYR A CA 1
ATOM 707 C C . TYR A 1 87 ? -5.713 -8.031 7.115 1.00 83.75 87 TYR A C 1
ATOM 709 O O . TYR A 1 87 ? -4.573 -8.176 6.683 1.00 83.75 87 TYR A O 1
ATOM 717 N N . GLY A 1 88 ? -5.944 -7.473 8.308 1.00 84.31 88 GLY A N 1
ATOM 718 C CA . GLY A 1 88 ? -4.884 -7.061 9.226 1.00 84.31 88 GLY A CA 1
ATOM 719 C C . GLY A 1 88 ? -5.271 -5.896 10.137 1.00 84.31 88 GLY A C 1
ATOM 720 O O . GLY A 1 88 ? -6.312 -5.268 9.972 1.00 84.31 88 GLY A O 1
ATOM 721 N N . ASP A 1 89 ? -4.399 -5.604 11.109 1.00 80.88 89 ASP A N 1
ATOM 722 C CA . ASP A 1 89 ? -4.604 -4.531 12.100 1.00 80.88 89 ASP A CA 1
ATOM 723 C C . ASP A 1 89 ? -3.834 -3.236 11.772 1.00 80.88 89 ASP A C 1
ATOM 725 O O . ASP A 1 89 ? -4.306 -2.127 12.025 1.00 80.88 89 ASP A O 1
ATOM 729 N N . LYS A 1 90 ? -2.617 -3.374 11.222 1.00 83.19 90 LYS A N 1
ATOM 730 C CA . LYS A 1 90 ? -1.677 -2.258 10.996 1.00 83.19 90 LYS A CA 1
ATOM 731 C C . LYS A 1 90 ? -1.213 -2.125 9.549 1.00 83.19 90 LYS A C 1
ATOM 733 O O . LYS A 1 90 ? -1.093 -1.010 9.056 1.00 83.19 90 LYS A O 1
ATOM 738 N N . TYR A 1 91 ? -0.925 -3.246 8.896 1.00 86.12 91 TYR A N 1
ATOM 739 C CA . TYR A 1 91 ? -0.524 -3.284 7.495 1.00 86.12 91 TYR A CA 1
ATOM 740 C C . TYR A 1 91 ? -1.535 -4.143 6.756 1.00 86.12 91 TYR A C 1
ATOM 742 O O . TYR A 1 91 ? -1.756 -5.289 7.142 1.00 86.12 91 TYR A O 1
ATOM 750 N N . LEU A 1 92 ? -2.168 -3.551 5.750 1.00 87.12 92 LEU A N 1
ATOM 751 C CA . LEU A 1 92 ? -3.149 -4.200 4.896 1.00 87.12 92 LEU A CA 1
ATOM 752 C C . LEU A 1 92 ? -2.636 -4.146 3.460 1.00 87.12 92 LEU A C 1
ATOM 754 O O . LEU A 1 92 ? -1.987 -3.168 3.078 1.00 87.12 92 LEU A O 1
ATOM 758 N N . ASP A 1 93 ? -2.934 -5.179 2.678 1.00 85.19 93 ASP A N 1
ATOM 759 C CA . ASP A 1 93 ? -2.692 -5.139 1.240 1.00 85.19 93 ASP A CA 1
ATOM 760 C C . ASP A 1 93 ? -3.688 -4.163 0.596 1.00 85.19 93 ASP A C 1
ATOM 762 O O . ASP A 1 93 ? -4.905 -4.306 0.728 1.00 85.19 93 ASP A O 1
ATOM 766 N N . GLY A 1 94 ? -3.170 -3.135 -0.077 1.00 85.75 94 GLY A N 1
ATOM 767 C CA . GLY A 1 94 ? -3.996 -2.111 -0.712 1.00 85.75 94 GLY A CA 1
ATOM 768 C C . GLY A 1 94 ? -4.887 -2.658 -1.829 1.00 85.75 94 GLY A C 1
ATOM 769 O O . GLY A 1 94 ? -5.951 -2.092 -2.077 1.00 85.75 94 GLY A O 1
ATOM 770 N N . MET A 1 95 ? -4.494 -3.758 -2.476 1.00 86.38 95 MET A N 1
ATOM 771 C CA . MET A 1 95 ? -5.284 -4.382 -3.534 1.00 86.38 95 MET A CA 1
ATOM 772 C C . MET A 1 95 ? -6.459 -5.180 -2.959 1.00 86.38 95 MET A C 1
ATOM 774 O O . MET A 1 95 ? -7.572 -5.055 -3.468 1.00 86.38 95 MET A O 1
ATOM 778 N N . ASP A 1 96 ? -6.244 -5.898 -1.852 1.00 86.31 96 ASP A N 1
ATOM 779 C CA . ASP A 1 96 ? -7.310 -6.608 -1.127 1.00 86.31 96 ASP A CA 1
ATOM 780 C C . ASP A 1 96 ? -8.334 -5.619 -0.549 1.00 86.31 96 ASP A C 1
ATOM 782 O O . ASP A 1 96 ? -9.547 -5.819 -0.646 1.00 86.31 96 ASP A O 1
ATOM 786 N N . VAL A 1 97 ? -7.854 -4.501 0.012 1.00 89.44 97 VAL A N 1
ATOM 787 C CA . VAL A 1 97 ? -8.712 -3.409 0.498 1.00 89.44 97 VAL A CA 1
ATOM 788 C C . VAL A 1 97 ? -9.520 -2.806 -0.655 1.00 89.44 97 VAL A C 1
ATOM 790 O O . VAL A 1 97 ? -10.718 -2.566 -0.499 1.00 89.44 97 VAL A O 1
ATOM 793 N N . ALA A 1 98 ? -8.896 -2.576 -1.814 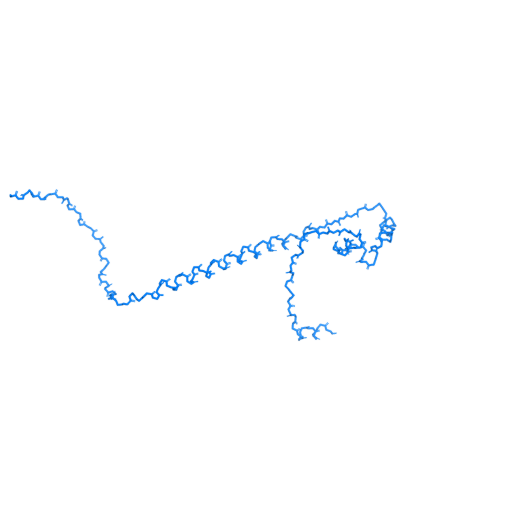1.00 89.31 98 ALA A N 1
ATOM 794 C CA . ALA A 1 98 ? -9.573 -2.023 -2.984 1.00 89.31 98 ALA A CA 1
ATOM 795 C C . ALA A 1 98 ? -10.660 -2.963 -3.522 1.00 89.31 98 ALA A C 1
ATOM 797 O O . ALA A 1 98 ? -11.773 -2.508 -3.789 1.00 89.31 98 ALA A O 1
ATOM 798 N N . GLU A 1 99 ? -10.380 -4.264 -3.614 1.00 89.44 99 GLU A N 1
ATOM 799 C CA . GLU A 1 99 ? -11.371 -5.270 -4.001 1.00 89.44 99 GLU A CA 1
ATOM 800 C C . GLU A 1 99 ? -12.540 -5.301 -3.009 1.00 89.44 99 GLU A C 1
ATOM 802 O O . GLU A 1 99 ? -13.701 -5.255 -3.421 1.00 89.44 99 GLU A O 1
ATOM 807 N N . HIS A 1 100 ? -12.248 -5.276 -1.704 1.00 89.00 100 HIS A N 1
ATOM 808 C CA . HIS A 1 100 ? -13.271 -5.274 -0.661 1.00 89.00 100 HIS A CA 1
ATOM 809 C C . HIS A 1 100 ? -14.172 -4.032 -0.706 1.00 89.00 100 HIS A C 1
ATOM 811 O O . HIS A 1 100 ? -15.380 -4.127 -0.497 1.00 89.00 100 HIS A O 1
ATOM 817 N N . MET A 1 101 ? -13.601 -2.867 -1.016 1.00 89.00 101 MET A N 1
ATOM 818 C CA . MET A 1 101 ? -14.340 -1.609 -1.153 1.00 89.00 101 MET A CA 1
ATOM 819 C C . MET A 1 101 ? -15.023 -1.439 -2.521 1.00 89.00 101 MET A C 1
ATOM 821 O O . MET A 1 101 ? -15.722 -0.447 -2.729 1.00 89.00 101 MET A O 1
ATOM 825 N N . GLY A 1 102 ? -14.829 -2.367 -3.465 1.00 90.81 102 GLY A N 1
ATOM 826 C CA . GLY A 1 102 ? -15.348 -2.253 -4.831 1.00 90.81 102 GLY A CA 1
ATOM 827 C C . GLY A 1 102 ? -14.658 -1.169 -5.670 1.00 90.81 102 GLY A C 1
ATOM 828 O O . GLY A 1 102 ? -15.242 -0.655 -6.625 1.00 90.81 102 GLY A O 1
ATOM 829 N N . ILE A 1 103 ? -13.426 -0.797 -5.319 1.00 90.38 103 ILE A N 1
ATOM 830 C CA . ILE A 1 103 ? -12.618 0.197 -6.026 1.00 90.38 103 ILE A CA 1
ATOM 831 C C . ILE A 1 103 ? -11.820 -0.509 -7.123 1.00 90.38 103 ILE A C 1
ATOM 833 O O . ILE A 1 103 ? -10.981 -1.365 -6.855 1.00 90.38 103 ILE A O 1
ATOM 837 N N . HIS A 1 104 ? -12.044 -0.119 -8.379 1.00 86.94 104 HIS A N 1
ATOM 838 C CA . HIS A 1 104 ? -11.285 -0.661 -9.502 1.00 86.94 104 HIS A CA 1
ATOM 839 C C . HIS A 1 104 ? -10.011 0.154 -9.755 1.00 86.94 104 HIS A C 1
ATOM 841 O O . HIS A 1 104 ? -10.072 1.290 -10.229 1.00 86.94 104 HIS A O 1
ATOM 847 N N . ILE A 1 105 ? -8.852 -0.440 -9.468 1.00 85.31 105 ILE A N 1
ATOM 848 C CA . ILE A 1 105 ? -7.540 0.147 -9.756 1.00 85.31 105 ILE A CA 1
ATOM 849 C C . ILE A 1 105 ? -7.098 -0.301 -11.156 1.00 85.31 105 ILE A C 1
ATOM 851 O O . ILE A 1 105 ? -6.937 -1.490 -11.416 1.00 85.31 105 ILE A O 1
ATOM 855 N N . SER A 1 106 ? -6.904 0.658 -12.066 1.00 81.62 106 SER A N 1
ATOM 856 C CA . SER A 1 106 ? -6.537 0.408 -13.471 1.00 81.62 106 SER A CA 1
ATOM 857 C C . SER A 1 106 ? -5.031 0.242 -13.709 1.00 81.62 106 SER A C 1
ATOM 859 O O . SER A 1 106 ? -4.616 -0.180 -14.791 1.00 81.62 106 SER A O 1
ATOM 861 N N . HIS A 1 107 ? -4.202 0.582 -12.722 1.00 76.81 107 HIS A N 1
ATOM 862 C CA . HIS A 1 107 ? -2.749 0.487 -12.815 1.00 76.81 107 HIS A CA 1
ATOM 863 C C . HIS A 1 107 ? -2.273 -0.934 -12.493 1.00 76.81 107 HIS A C 1
ATOM 865 O O . HIS A 1 107 ? -2.707 -1.548 -11.522 1.00 76.81 107 HIS A O 1
ATOM 871 N N . LEU A 1 108 ? -1.385 -1.461 -13.337 1.00 64.88 108 LEU A N 1
ATOM 872 C CA . LEU A 1 108 ? -0.873 -2.825 -13.229 1.00 64.88 108 LEU A CA 1
ATOM 873 C C . LEU A 1 108 ? 0.163 -2.928 -12.106 1.00 64.88 108 LEU A C 1
ATOM 875 O O . LEU A 1 108 ? 1.121 -2.160 -12.076 1.00 64.88 108 LEU A O 1
ATOM 879 N N . THR A 1 109 ? 0.019 -3.932 -11.243 1.00 66.06 109 THR A N 1
ATOM 880 C CA . THR A 1 109 ? 1.074 -4.335 -10.308 1.00 66.06 109 THR A CA 1
ATOM 881 C C . THR A 1 109 ? 2.232 -4.961 -11.098 1.00 66.06 109 THR A C 1
ATOM 883 O O . THR A 1 109 ? 1.984 -5.844 -11.935 1.00 66.06 109 THR A O 1
ATOM 886 N N . PRO A 1 110 ? 3.497 -4.559 -10.873 1.00 67.56 110 PRO A N 1
ATOM 887 C CA . PRO A 1 110 ? 4.628 -5.197 -11.534 1.00 67.56 110 PRO A CA 1
ATOM 888 C C . PRO A 1 110 ? 4.681 -6.686 -11.163 1.00 67.56 110 PRO A C 1
ATOM 890 O O . PRO A 1 110 ? 4.515 -7.076 -10.006 1.00 67.56 110 PRO A O 1
ATOM 893 N N . LYS A 1 111 ? 4.902 -7.557 -12.156 1.00 62.03 111 LYS A N 1
ATOM 894 C CA . LYS A 1 111 ? 5.005 -9.004 -11.918 1.00 62.03 111 LYS A CA 1
ATOM 895 C C . LYS A 1 111 ? 6.313 -9.307 -11.189 1.00 62.03 111 LYS A C 1
ATOM 897 O O . LYS A 1 111 ? 7.374 -9.321 -11.810 1.00 62.03 111 LYS A O 1
ATOM 902 N N . ILE A 1 112 ? 6.236 -9.607 -9.894 1.00 63.50 112 ILE A N 1
ATOM 903 C CA . ILE A 1 112 ? 7.384 -10.116 -9.137 1.00 63.50 112 ILE A CA 1
ATOM 904 C C . ILE A 1 112 ? 7.744 -11.499 -9.688 1.00 63.50 112 ILE A C 1
ATOM 906 O O . ILE A 1 112 ? 6.906 -12.406 -9.744 1.00 63.50 112 ILE A O 1
ATOM 910 N N . HIS A 1 113 ? 8.995 -11.671 -10.111 1.00 63.22 113 HIS A N 1
ATOM 911 C CA . HIS A 1 113 ? 9.480 -12.972 -10.550 1.00 63.22 113 HIS A CA 1
ATOM 912 C C . HIS A 1 113 ? 9.559 -13.902 -9.335 1.00 63.22 113 HIS A C 1
ATOM 914 O O . HIS A 1 113 ? 10.304 -13.638 -8.393 1.00 63.22 113 HIS A O 1
ATOM 920 N N . LYS A 1 114 ? 8.771 -14.982 -9.325 1.00 64.75 114 LYS A N 1
ATOM 921 C CA . LYS A 1 114 ? 8.820 -15.963 -8.237 1.00 64.75 114 LYS A CA 1
ATOM 922 C C . LYS A 1 114 ? 10.129 -16.736 -8.341 1.00 64.75 114 LYS A C 1
ATOM 924 O O . LYS A 1 114 ? 10.288 -17.567 -9.234 1.00 64.75 114 LYS A O 1
ATOM 929 N N . THR A 1 115 ? 11.065 -16.475 -7.436 1.00 71.00 115 THR A N 1
ATOM 930 C CA . THR A 1 115 ? 12.271 -17.294 -7.328 1.00 71.00 115 THR A CA 1
ATOM 931 C C . THR A 1 115 ? 11.857 -18.692 -6.879 1.00 71.00 115 THR A C 1
ATOM 933 O O . THR A 1 115 ? 11.232 -18.854 -5.831 1.00 71.00 115 THR A O 1
ATOM 936 N N . ASN A 1 1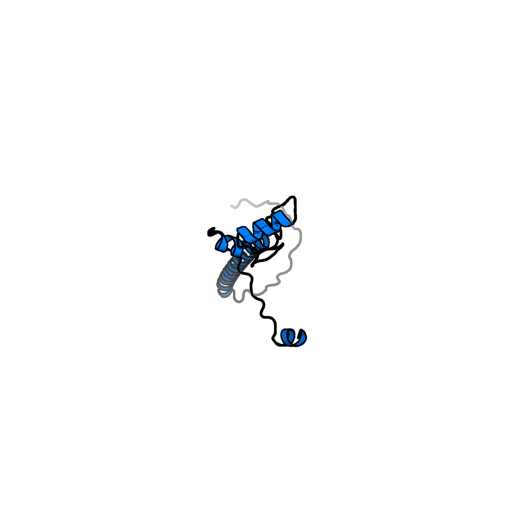16 ? 12.182 -19.714 -7.670 1.00 71.88 116 ASN A N 1
ATOM 937 C CA . ASN A 1 116 ? 12.001 -21.096 -7.241 1.00 71.88 116 ASN A CA 1
ATOM 938 C C . ASN A 1 116 ? 12.997 -21.387 -6.112 1.00 71.88 116 ASN A C 1
ATOM 940 O O . ASN A 1 116 ? 14.190 -21.559 -6.358 1.00 71.88 116 ASN A O 1
ATOM 944 N N . ILE A 1 117 ? 12.508 -21.417 -4.873 1.00 75.19 117 ILE A N 1
ATOM 945 C CA . ILE A 1 117 ? 13.292 -21.855 -3.716 1.00 75.19 117 ILE A CA 1
ATOM 946 C C . ILE A 1 117 ? 13.539 -23.359 -3.877 1.00 75.19 117 ILE A C 1
ATOM 948 O O . ILE A 1 117 ? 12.617 -24.116 -4.196 1.00 75.19 117 ILE A O 1
ATOM 952 N N . SER A 1 118 ? 14.783 -23.808 -3.699 1.00 79.06 118 SER A N 1
ATOM 953 C CA . SER A 1 118 ? 15.099 -25.231 -3.819 1.00 79.06 118 SER A CA 1
ATOM 954 C C . SER A 1 118 ? 14.406 -26.032 -2.712 1.00 79.06 118 SER A C 1
ATOM 956 O O . SER A 1 118 ? 14.314 -25.592 -1.565 1.00 79.06 118 SER A O 1
ATOM 958 N N . LYS A 1 119 ? 13.933 -27.240 -3.046 1.00 78.00 119 LYS A N 1
ATOM 959 C CA . LYS A 1 119 ? 13.287 -28.152 -2.081 1.00 78.00 119 LYS A CA 1
ATOM 960 C C . LYS A 1 119 ? 14.173 -28.410 -0.858 1.00 78.00 119 LYS A C 1
ATOM 962 O O . LYS A 1 119 ? 13.686 -28.407 0.264 1.00 78.00 119 LYS A O 1
ATOM 967 N N . THR A 1 120 ? 15.480 -28.511 -1.089 1.00 79.38 120 THR A N 1
ATOM 968 C CA . THR A 1 120 ? 16.508 -28.692 -0.060 1.00 79.38 120 THR A CA 1
ATOM 969 C C . THR A 1 120 ? 16.516 -27.568 0.982 1.00 79.38 120 THR A C 1
ATOM 971 O O . THR A 1 120 ? 16.720 -27.830 2.160 1.00 79.38 120 THR A O 1
ATOM 974 N N . TRP A 1 121 ? 16.267 -26.318 0.577 1.00 71.75 121 TRP A N 1
ATOM 975 C CA . TRP A 1 121 ? 16.201 -25.181 1.502 1.00 71.75 121 TRP A CA 1
ATOM 976 C C . TRP A 1 121 ? 14.921 -25.184 2.347 1.00 71.75 121 TRP A C 1
ATOM 978 O O . TRP A 1 121 ? 14.972 -24.870 3.530 1.00 71.75 121 TRP A O 1
ATOM 988 N N . LEU A 1 122 ? 13.787 -25.581 1.759 1.00 75.25 122 LEU A N 1
ATOM 989 C CA . LEU A 1 122 ? 12.499 -25.683 2.462 1.00 75.25 122 LEU A CA 1
ATOM 990 C C . LEU A 1 122 ? 12.502 -26.781 3.535 1.00 75.25 122 LEU A C 1
ATOM 992 O O . LEU A 1 122 ? 11.859 -26.633 4.573 1.00 75.25 122 LEU A O 1
ATOM 996 N N . GLU A 1 123 ? 13.218 -27.877 3.279 1.00 81.56 123 GLU A N 1
ATOM 997 C CA . GLU A 1 123 ? 13.403 -28.979 4.229 1.00 81.56 123 GLU A CA 1
ATOM 998 C C . GLU A 1 123 ? 14.305 -28.589 5.406 1.00 81.56 123 GLU A C 1
ATOM 1000 O O . GLU A 1 123 ? 14.058 -29.034 6.519 1.00 81.56 123 GLU A O 1
ATOM 1005 N N . PHE A 1 124 ? 15.305 -27.730 5.185 1.00 78.56 124 PHE A N 1
ATOM 1006 C CA . PHE A 1 124 ? 16.229 -27.272 6.230 1.00 78.56 124 PHE A CA 1
ATOM 1007 C C . PHE A 1 124 ? 15.584 -26.313 7.245 1.00 78.56 124 PHE A C 1
ATOM 1009 O O . PHE A 1 124 ? 16.020 -26.232 8.388 1.00 78.56 124 PHE A O 1
ATOM 1016 N N . THR A 1 125 ? 14.561 -25.563 6.832 1.00 72.31 125 THR A N 1
ATOM 1017 C CA . THR A 1 125 ? 13.879 -24.568 7.678 1.00 72.31 125 THR A CA 1
ATOM 1018 C C . THR A 1 125 ? 12.703 -25.122 8.492 1.00 72.31 125 THR A C 1
ATOM 1020 O O . THR A 1 125 ? 12.069 -24.355 9.215 1.00 72.31 125 THR A O 1
ATOM 1023 N N . LYS A 1 126 ? 12.373 -26.410 8.340 1.00 56.47 126 LYS A N 1
ATOM 1024 C CA . LYS A 1 126 ? 11.342 -27.111 9.124 1.00 56.47 126 LYS A CA 1
ATOM 1025 C C . LYS A 1 126 ? 11.935 -27.747 10.372 1.00 56.47 126 LYS A C 1
ATOM 1027 O O . LYS A 1 126 ? 11.211 -27.749 11.390 1.00 56.47 126 LYS A O 1
#

Radius of gyration: 35.0 Å; chains: 1; bounding box: 78×53×93 Å

pLDDT: mean 70.34, std 17.39, range [36.19, 95.12]

Secondary structure (DSSP, 8-state):
-PPPP----------------------THHHHHHHHHHHHHHHHHHHHHHHHHHHHHHH-TT-------SSHHHHHHHHHHTT-TTT-SS---HHHHHHHTT----SPPP--------HHHHHHT-